Protein AF-A0A7Y4H5P2-F1 (afdb_monomer)

Foldseek 3Di:
DVVVVVVVVVVVVVVVVVVVVVVVVPPDDDCVVVCPPDDDPVRCVVPVVVPD

Secondary structure (DSSP, 8-state):
-HHHHHHHHHHHHHHHHHHHHHHHHHS---GGGT------HHHHHHHGGG--

Solvent-accessible surface area (backbone atoms only — not comparable to full-atom values): 3313 Å² total; per-residue (Å²): 112,68,69,58,52,53,49,51,51,55,51,48,55,52,51,54,53,51,50,56,51,49,54,57,72,66,52,73,89,61,62,75,83,69,53,85,71,68,85,48,74,76,52,48,69,71,57,56,76,79,74,120

Radius of gyration: 24.89 Å; Cα contacts (8 Å, |Δi|>4): 1; chains: 1; bounding box: 45×18×64 Å

Sequence (52 aa):
MLAMQLLLRRLAEIVTRWQALFDLARNPYRPELHYMRGPGPKWHAKHQEHSA

Organism: NCBI:txid2721160

pLDDT: mean 85.06, std 10.93, range [51.66, 97.56]

Mean predicted aligned error: 10.73 Å

Structure (mmCIF, N/CA/C/O backbone):
data_AF-A0A7Y4H5P2-F1
#
_entry.id   AF-A0A7Y4H5P2-F1
#
loop_
_atom_site.group_PDB
_atom_site.id
_atom_site.type_symbol
_atom_site.label_atom_id
_atom_site.label_alt_id
_atom_site.label_comp_id
_atom_site.label_asym_id
_atom_site.label_entity_id
_atom_site.label_seq_id
_atom_site.pdbx_PDB_ins_code
_atom_site.Cartn_x
_atom_site.Cartn_y
_atom_site.Cartn_z
_atom_site.occupancy
_atom_site.B_iso_or_equiv
_atom_site.auth_seq_id
_atom_site.auth_comp_id
_atom_site.auth_asym_id
_atom_site.auth_atom_id
_atom_site.pdbx_PDB_model_num
ATOM 1 N N . MET A 1 1 ? 20.458 5.840 -27.125 1.00 75.19 1 MET A N 1
ATOM 2 C CA . MET A 1 1 ? 19.557 6.623 -26.242 1.00 75.19 1 MET A CA 1
ATOM 3 C C . MET A 1 1 ? 18.195 5.955 -26.027 1.00 75.19 1 MET A C 1
ATOM 5 O O . MET A 1 1 ? 17.821 5.775 -24.879 1.00 75.19 1 MET A O 1
ATOM 9 N N . LEU A 1 2 ? 17.490 5.508 -27.075 1.00 85.38 2 LEU A N 1
ATOM 10 C CA . LEU A 1 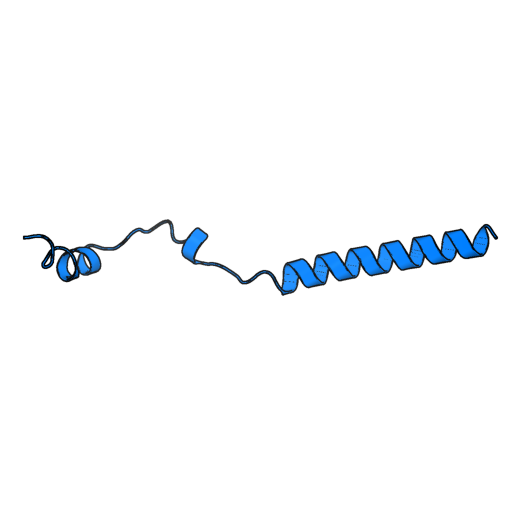2 ? 16.162 4.865 -26.968 1.00 85.38 2 LEU A CA 1
ATOM 11 C C . LEU A 1 2 ? 16.130 3.548 -26.167 1.00 85.38 2 LEU A C 1
ATOM 13 O O . LEU A 1 2 ? 15.255 3.366 -25.328 1.00 85.38 2 LEU A O 1
ATOM 17 N N . ALA A 1 3 ? 17.102 2.651 -26.366 1.00 87.62 3 ALA A N 1
ATOM 18 C CA . ALA A 1 3 ? 17.175 1.389 -25.616 1.00 87.62 3 ALA A CA 1
ATOM 19 C C . ALA A 1 3 ? 17.347 1.614 -24.101 1.00 87.62 3 ALA A C 1
ATOM 21 O O . ALA A 1 3 ? 16.707 0.952 -23.290 1.00 87.62 3 ALA A O 1
ATOM 22 N N . MET A 1 4 ? 18.151 2.615 -23.727 1.00 88.88 4 MET A N 1
ATOM 23 C CA . MET A 1 4 ? 18.330 3.032 -22.334 1.00 88.88 4 MET A CA 1
ATOM 24 C C . MET A 1 4 ? 17.028 3.595 -21.750 1.00 88.88 4 MET A C 1
ATOM 26 O O . MET A 1 4 ? 16.653 3.257 -20.635 1.00 88.88 4 MET A O 1
ATOM 30 N N . GLN A 1 5 ? 16.290 4.406 -22.513 1.00 91.12 5 GLN A N 1
ATOM 31 C CA . GLN A 1 5 ? 14.989 4.929 -22.080 1.00 91.12 5 GLN A CA 1
ATOM 32 C C . GLN A 1 5 ? 13.950 3.818 -21.890 1.00 91.12 5 GLN A C 1
ATOM 34 O O . GLN A 1 5 ? 13.164 3.872 -20.946 1.00 91.12 5 GLN A O 1
ATOM 39 N N . LEU A 1 6 ? 13.951 2.799 -22.753 1.00 93.25 6 LEU A N 1
ATOM 40 C CA . LEU A 1 6 ? 13.055 1.652 -22.619 1.00 93.25 6 LEU A CA 1
ATOM 41 C C . LEU A 1 6 ? 13.383 0.828 -21.366 1.00 93.25 6 LEU A C 1
ATOM 43 O O . LEU A 1 6 ? 12.473 0.430 -20.640 1.00 93.25 6 LEU A O 1
ATOM 47 N N . LEU A 1 7 ? 14.673 0.639 -21.078 1.00 94.12 7 LEU A N 1
ATOM 48 C CA . LEU A 1 7 ? 15.141 -0.010 -19.855 1.00 94.12 7 LEU A CA 1
ATOM 49 C C . LEU A 1 7 ? 14.713 0.769 -18.606 1.00 94.12 7 LEU A C 1
ATOM 51 O O . LEU A 1 7 ? 14.135 0.190 -17.691 1.00 94.12 7 LEU A O 1
ATOM 55 N N . LEU A 1 8 ? 14.925 2.086 -18.584 1.00 94.69 8 LEU A N 1
ATOM 56 C CA . LEU A 1 8 ? 14.516 2.934 -17.461 1.00 94.69 8 LEU A CA 1
ATOM 57 C C . LEU A 1 8 ? 12.999 2.906 -17.241 1.00 94.69 8 LEU A C 1
ATOM 59 O O . LEU A 1 8 ? 12.555 2.827 -16.099 1.00 94.69 8 LEU A O 1
ATOM 63 N N . ARG A 1 9 ? 12.197 2.895 -18.314 1.00 93.81 9 ARG A N 1
ATOM 64 C CA . ARG A 1 9 ? 10.735 2.737 -18.217 1.00 93.81 9 ARG A CA 1
ATOM 65 C C . ARG A 1 9 ? 10.344 1.392 -17.606 1.00 93.81 9 ARG A C 1
ATOM 67 O O . ARG A 1 9 ? 9.500 1.361 -16.719 1.00 93.81 9 ARG A O 1
ATOM 74 N N . ARG A 1 10 ? 10.991 0.298 -18.019 1.00 95.75 10 ARG A N 1
ATOM 75 C CA . ARG A 1 10 ? 10.762 -1.039 -17.441 1.00 95.75 10 ARG A CA 1
ATOM 76 C C . ARG A 1 10 ? 11.119 -1.094 -15.957 1.00 95.75 10 ARG 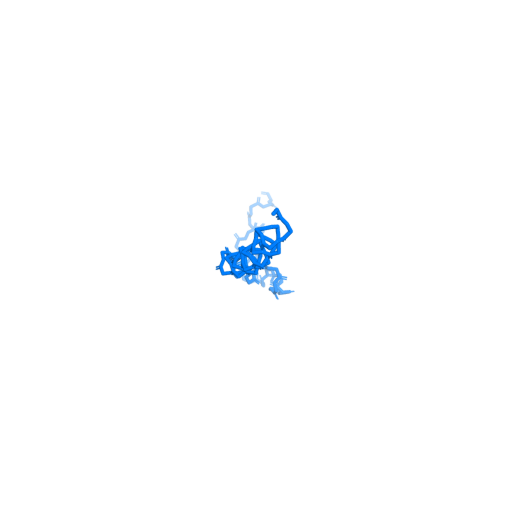A C 1
ATOM 78 O O . ARG A 1 10 ? 10.373 -1.669 -15.172 1.00 95.75 10 ARG A O 1
ATOM 85 N N . LEU A 1 11 ? 12.231 -0.479 -15.562 1.00 97.00 11 LEU A N 1
ATOM 86 C CA . LEU A 1 11 ? 12.635 -0.408 -14.157 1.00 97.00 11 LEU A CA 1
ATOM 87 C C . LEU A 1 11 ? 11.672 0.455 -13.333 1.00 97.00 11 LEU A C 1
ATOM 89 O O . LEU A 1 11 ? 11.307 0.062 -12.229 1.00 97.00 11 LEU A O 1
ATOM 93 N N . ALA A 1 12 ? 11.204 1.580 -13.878 1.00 96.25 12 ALA A N 1
ATOM 94 C CA . ALA A 1 12 ? 10.200 2.418 -13.227 1.00 96.25 12 ALA A CA 1
ATOM 95 C C . ALA A 1 12 ? 8.878 1.661 -13.012 1.00 96.25 12 ALA A C 1
ATOM 97 O O . ALA A 1 12 ? 8.345 1.686 -11.908 1.00 96.25 12 ALA A O 1
ATOM 98 N N . GLU A 1 13 ? 8.398 0.914 -14.015 1.00 96.75 13 GLU A N 1
ATOM 99 C CA . GLU A 1 13 ? 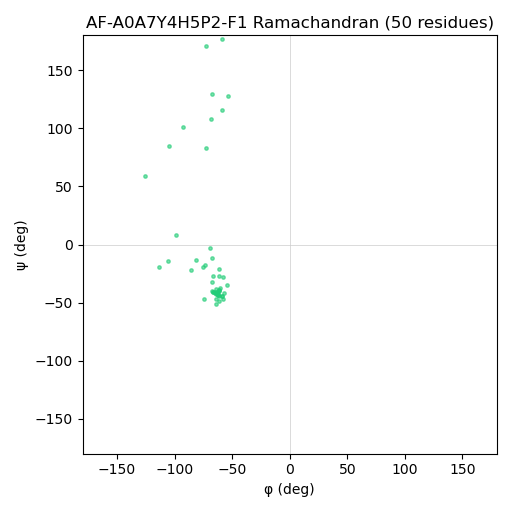7.210 0.054 -13.882 1.00 96.75 13 GLU A CA 1
ATOM 100 C C . GLU A 1 13 ? 7.364 -0.965 -12.743 1.00 96.75 13 GLU A C 1
ATOM 102 O O . GLU A 1 13 ? 6.426 -1.197 -11.977 1.00 96.75 13 GLU A O 1
ATOM 107 N N . ILE A 1 14 ? 8.552 -1.561 -12.612 1.00 97.38 14 ILE A N 1
ATOM 108 C CA . ILE A 1 14 ? 8.863 -2.494 -11.526 1.00 97.38 14 ILE A CA 1
ATOM 109 C C . ILE A 1 14 ? 8.807 -1.766 -10.179 1.00 97.38 14 ILE A C 1
ATOM 111 O O . ILE A 1 14 ? 8.096 -2.217 -9.282 1.00 97.38 14 ILE A O 1
ATOM 115 N N . VAL A 1 15 ? 9.490 -0.627 -10.037 1.00 97.44 15 VAL A N 1
ATOM 116 C CA . VAL A 1 15 ? 9.510 0.159 -8.790 1.00 97.44 15 VAL A CA 1
ATOM 117 C C . VAL A 1 15 ? 8.105 0.592 -8.373 1.00 97.44 15 VAL A C 1
ATOM 119 O O . VAL A 1 15 ? 7.745 0.418 -7.212 1.00 97.44 15 VAL A O 1
ATOM 122 N N . THR A 1 16 ? 7.281 1.081 -9.303 1.00 96.94 16 THR A N 1
ATOM 123 C CA . THR A 1 16 ? 5.901 1.496 -9.006 1.00 96.94 16 THR A CA 1
ATOM 124 C C . THR A 1 16 ? 5.052 0.331 -8.496 1.00 96.94 16 THR A C 1
ATOM 126 O O . THR A 1 16 ? 4.287 0.494 -7.547 1.00 96.94 16 THR A O 1
ATOM 129 N N . ARG A 1 17 ? 5.207 -0.869 -9.072 1.00 96.50 17 ARG A N 1
ATOM 130 C CA . ARG A 1 17 ? 4.514 -2.069 -8.573 1.00 96.50 17 ARG A CA 1
ATOM 131 C C . ARG A 1 17 ? 4.964 -2.436 -7.163 1.00 96.50 17 ARG A C 1
ATOM 133 O O . ARG A 1 17 ? 4.123 -2.746 -6.326 1.00 96.50 17 ARG A O 1
ATOM 140 N N . TRP A 1 18 ? 6.266 -2.369 -6.890 1.00 97.56 18 TRP A N 1
ATOM 141 C CA . TRP A 1 18 ? 6.797 -2.621 -5.551 1.00 97.56 18 TRP A CA 1
ATOM 142 C C . TRP A 1 18 ? 6.289 -1.602 -4.529 1.00 97.56 18 TRP A C 1
ATOM 144 O O . TRP A 1 18 ? 5.881 -2.004 -3.445 1.00 97.56 18 TRP A O 1
ATOM 154 N N . GLN A 1 19 ? 6.242 -0.314 -4.874 1.00 95.88 19 GLN A N 1
ATOM 155 C CA . GLN A 1 19 ? 5.688 0.727 -4.000 1.00 95.88 19 GLN A CA 1
ATOM 156 C C . GLN A 1 19 ? 4.230 0.441 -3.624 1.00 95.8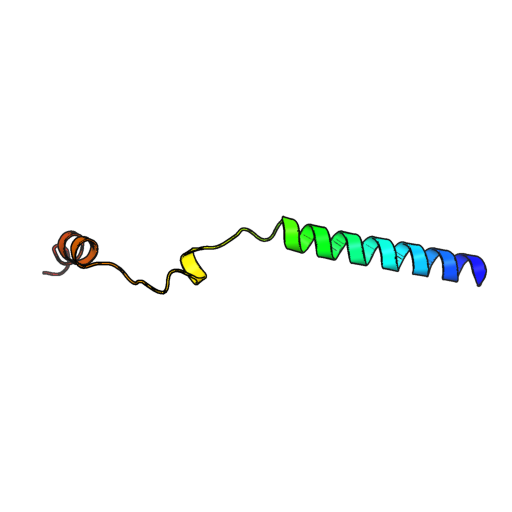8 19 GLN A C 1
ATOM 158 O O . GLN A 1 19 ? 3.907 0.441 -2.441 1.00 95.88 19 GLN A O 1
ATOM 163 N N . ALA A 1 20 ? 3.382 0.081 -4.592 1.00 93.94 20 ALA A N 1
ATOM 164 C CA . ALA A 1 20 ? 1.985 -0.261 -4.318 1.00 93.94 20 ALA A CA 1
ATOM 165 C C . ALA A 1 20 ? 1.837 -1.473 -3.375 1.00 93.94 20 ALA A C 1
ATOM 167 O O . ALA A 1 20 ? 0.958 -1.492 -2.513 1.00 93.94 20 ALA A O 1
ATOM 168 N N . LEU A 1 21 ? 2.711 -2.478 -3.508 1.00 95.06 21 LEU A N 1
ATOM 169 C CA . LEU A 1 21 ? 2.737 -3.626 -2.596 1.00 95.06 21 LEU A CA 1
ATOM 170 C C . LEU A 1 21 ? 3.171 -3.224 -1.183 1.00 95.06 21 LEU A C 1
ATOM 172 O O . LEU A 1 21 ? 2.584 -3.697 -0.211 1.00 95.06 21 LEU A O 1
ATOM 176 N N . PHE A 1 22 ? 4.166 -2.344 -1.058 1.00 95.44 22 PHE A N 1
ATOM 177 C CA . PHE A 1 22 ? 4.592 -1.816 0.238 1.00 95.44 22 PHE A CA 1
ATOM 178 C C . PHE A 1 22 ? 3.504 -0.978 0.908 1.00 95.44 22 PHE A C 1
ATOM 180 O O . PHE A 1 22 ? 3.294 -1.131 2.110 1.00 95.44 22 PHE A O 1
ATOM 187 N N . ASP A 1 23 ? 2.788 -0.147 0.155 1.00 91.25 23 ASP A N 1
ATOM 188 C CA . ASP A 1 23 ? 1.675 0.645 0.683 1.00 91.25 23 ASP A CA 1
ATOM 189 C C . ASP A 1 23 ? 0.543 -0.254 1.190 1.00 91.25 23 ASP A C 1
ATOM 191 O O . ASP A 1 23 ? 0.007 -0.026 2.276 1.00 91.25 23 ASP A O 1
ATOM 195 N N . LEU A 1 24 ? 0.227 -1.3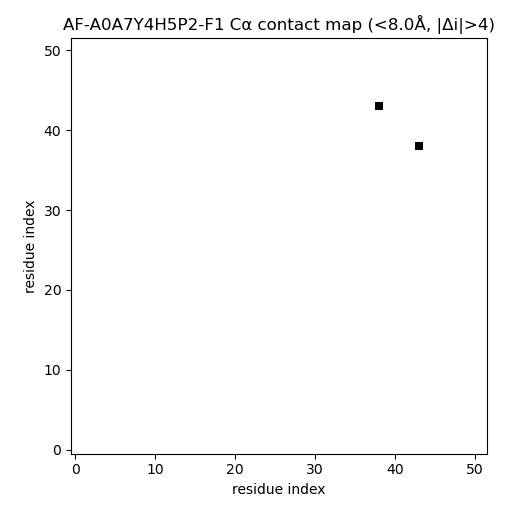27 0.457 1.00 88.81 24 LEU A N 1
ATOM 196 C CA . LEU A 1 24 ? -0.747 -2.323 0.897 1.00 88.81 24 LEU A CA 1
ATOM 197 C C . LEU A 1 24 ? -0.281 -3.058 2.160 1.00 88.81 24 LEU A C 1
ATOM 199 O O . LEU A 1 24 ? -1.050 -3.192 3.107 1.00 88.81 24 LEU A O 1
ATOM 203 N N . ALA A 1 25 ? 0.972 -3.515 2.191 1.00 90.06 25 ALA A N 1
ATOM 204 C CA . ALA A 1 25 ? 1.527 -4.254 3.325 1.00 90.06 25 ALA A CA 1
ATOM 205 C C . ALA A 1 25 ? 1.667 -3.385 4.584 1.00 90.06 25 ALA A C 1
ATOM 207 O O . ALA A 1 25 ? 1.536 -3.880 5.703 1.00 90.06 25 ALA A O 1
ATOM 208 N N . ARG A 1 26 ? 1.934 -2.086 4.408 1.00 89.69 26 ARG A N 1
ATOM 209 C CA . ARG A 1 26 ? 2.025 -1.117 5.503 1.00 89.69 26 ARG A CA 1
ATOM 210 C C . ARG A 1 26 ? 0.656 -0.617 5.957 1.00 89.69 26 ARG A C 1
ATOM 212 O O . ARG A 1 26 ? 0.588 -0.006 7.021 1.00 89.69 26 ARG A O 1
ATOM 219 N N . ASN A 1 27 ? -0.416 -0.856 5.200 1.00 82.62 27 ASN A N 1
ATOM 220 C CA . ASN A 1 27 ? -1.755 -0.451 5.599 1.00 82.62 27 ASN A CA 1
ATOM 221 C C . ASN A 1 27 ? -2.209 -1.280 6.815 1.00 82.62 27 ASN A C 1
ATOM 223 O O . ASN A 1 27 ? -2.481 -2.475 6.675 1.00 82.62 27 ASN A O 1
ATOM 227 N N . PRO A 1 28 ? -2.282 -0.687 8.020 1.00 85.25 28 PRO A N 1
ATOM 228 C CA . PRO A 1 28 ? -2.686 -1.423 9.203 1.00 85.25 28 PRO A CA 1
ATOM 229 C C . PRO A 1 28 ? -4.156 -1.808 9.057 1.00 85.25 28 PRO A C 1
ATOM 231 O O . PRO A 1 28 ? -4.999 -0.946 8.803 1.00 85.25 28 PRO A O 1
ATOM 234 N N . TYR A 1 29 ? -4.482 -3.084 9.259 1.00 81.88 29 TYR A N 1
ATOM 235 C CA . TYR A 1 29 ? -5.876 -3.497 9.367 1.00 81.88 29 TYR A CA 1
ATOM 236 C C . TYR A 1 29 ? -6.529 -2.748 10.536 1.00 81.88 29 TYR A C 1
ATOM 238 O O . TYR A 1 29 ? -6.110 -2.906 11.682 1.00 81.88 29 TYR A O 1
ATOM 246 N N . ARG A 1 30 ? -7.524 -1.9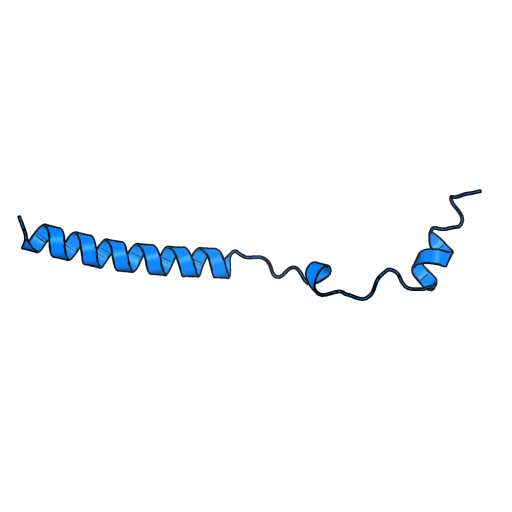04 10.232 1.00 80.62 30 ARG A N 1
ATOM 247 C CA . ARG A 1 30 ? -8.296 -1.123 11.209 1.00 80.62 30 ARG A CA 1
ATOM 248 C C . ARG A 1 30 ? -9.678 -1.737 11.392 1.00 80.62 30 ARG A C 1
ATOM 250 O O . ARG A 1 30 ? -10.626 -1.322 10.718 1.00 80.62 30 ARG A O 1
ATOM 257 N N . PRO A 1 31 ? -9.824 -2.742 12.268 1.00 79.69 31 PRO A N 1
ATOM 258 C CA . PRO A 1 31 ? -11.113 -3.375 12.493 1.00 79.69 31 PRO A CA 1
ATOM 259 C C . PRO A 1 31 ? -12.157 -2.385 13.028 1.00 79.69 31 PRO A C 1
ATOM 261 O O . PRO A 1 31 ? -13.348 -2.613 12.849 1.00 79.69 31 PRO A O 1
ATOM 264 N N . GLU A 1 32 ? -11.744 -1.261 13.622 1.00 76.69 32 GLU A N 1
ATOM 265 C CA . GLU A 1 32 ? -12.619 -0.209 14.156 1.00 76.69 32 GLU A CA 1
ATOM 266 C C . GLU A 1 32 ? -13.491 0.446 13.075 1.00 76.69 32 GLU A C 1
ATOM 268 O O . GLU A 1 32 ? -14.596 0.885 13.376 1.00 76.69 32 GLU A O 1
ATOM 273 N N . LEU A 1 33 ? -13.042 0.463 11.813 1.00 81.56 33 LEU A N 1
ATOM 274 C CA . LEU A 1 33 ? -13.851 0.927 10.674 1.00 81.56 33 LEU A CA 1
ATOM 275 C C . LEU A 1 33 ? -14.920 -0.093 10.256 1.00 81.56 33 LEU A C 1
ATOM 277 O O . LEU A 1 33 ? -15.884 0.250 9.574 1.00 81.56 33 LEU A O 1
ATOM 281 N N . HIS A 1 34 ? -14.739 -1.352 10.647 1.00 80.50 34 HIS A N 1
ATOM 282 C CA . HIS A 1 34 ? -15.604 -2.474 10.290 1.00 80.50 34 HIS A CA 1
ATOM 283 C C . HIS A 1 34 ? -16.491 -2.925 11.459 1.00 80.50 34 HIS A C 1
ATOM 285 O O . HIS A 1 34 ? -17.482 -3.629 11.252 1.00 80.50 34 HIS A O 1
ATOM 291 N N . TYR A 1 35 ? -16.189 -2.484 12.683 1.00 72.81 35 TYR A N 1
ATOM 292 C CA . TYR A 1 35 ? -17.060 -2.628 13.841 1.00 72.81 35 TYR A CA 1
ATOM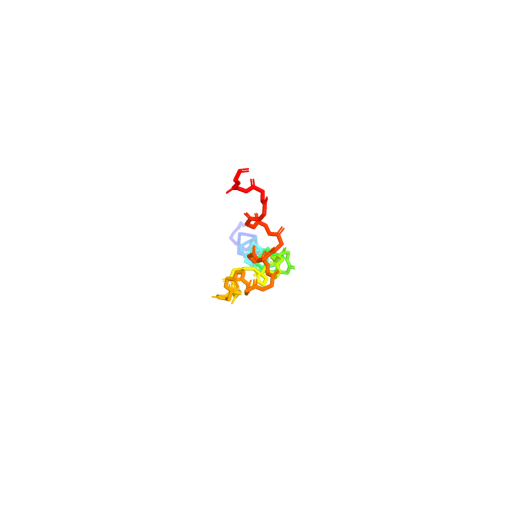 293 C C . TYR A 1 35 ? -18.249 -1.671 13.731 1.00 72.81 35 TYR A C 1
ATOM 295 O O . TYR A 1 35 ? -18.310 -0.617 14.350 1.00 72.81 35 TYR A O 1
ATOM 303 N N . MET A 1 36 ? -19.265 -2.101 12.989 1.00 74.12 36 MET A N 1
ATOM 304 C CA . MET A 1 36 ? -20.576 -1.439 12.933 1.00 74.12 36 MET A CA 1
ATOM 305 C C . MET A 1 36 ? -21.368 -1.567 14.249 1.00 74.12 36 MET A C 1
ATOM 307 O O . MET A 1 36 ? -22.469 -1.037 14.383 1.00 74.12 36 MET A O 1
ATOM 311 N N . ARG A 1 37 ? -20.839 -2.294 15.240 1.00 75.62 37 ARG A N 1
ATOM 312 C CA . ARG A 1 37 ? -21.462 -2.456 16.552 1.00 75.62 37 ARG A CA 1
ATOM 313 C C . ARG A 1 37 ? -20.914 -1.383 17.489 1.00 75.62 37 ARG A C 1
ATOM 315 O O . ARG A 1 37 ? -19.809 -1.516 18.005 1.00 75.62 37 ARG A O 1
ATOM 322 N N . GLY A 1 38 ? -21.713 -0.337 17.694 1.00 77.94 38 GLY A N 1
ATOM 323 C CA . GLY A 1 38 ? -21.463 0.692 18.699 1.00 77.94 38 GLY A CA 1
ATOM 324 C C . GLY A 1 38 ? -21.375 0.127 20.127 1.00 77.94 38 GLY A C 1
ATOM 325 O O . GLY A 1 38 ? -21.565 -1.077 20.344 1.00 77.94 38 GLY A O 1
ATOM 326 N N . PRO A 1 39 ? -21.076 0.981 21.117 1.00 81.81 39 PRO A N 1
ATOM 327 C CA . PRO A 1 39 ? -20.924 0.555 22.500 1.00 81.81 39 PRO A CA 1
ATOM 328 C C . PRO A 1 39 ? -22.148 -0.224 22.996 1.00 81.81 39 PRO A C 1
ATOM 330 O O . PRO A 1 39 ? -23.290 0.203 22.868 1.00 81.81 39 PRO A O 1
ATOM 333 N N . GLY A 1 40 ? -21.906 -1.410 23.555 1.00 83.94 40 GLY A N 1
ATOM 3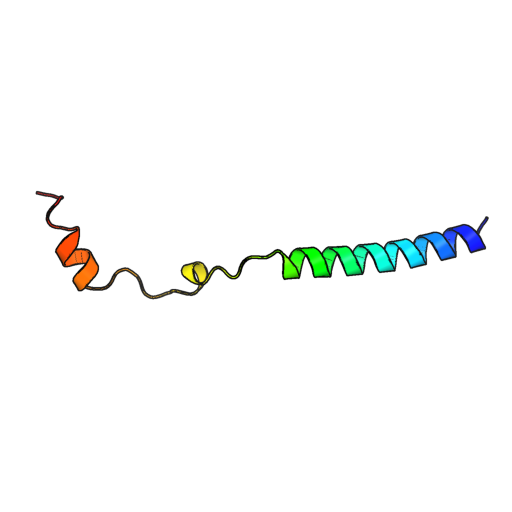34 C CA . GLY A 1 40 ? -22.977 -2.249 24.084 1.00 83.94 40 GLY A CA 1
ATOM 335 C C . GLY A 1 40 ? -23.570 -1.700 25.391 1.00 83.94 40 GLY A C 1
ATOM 336 O O . GLY A 1 40 ? -22.975 -0.833 26.032 1.00 83.94 40 GLY A O 1
ATOM 337 N N . PRO A 1 41 ? -24.684 -2.271 25.880 1.00 85.81 41 PRO A N 1
ATOM 338 C CA . PRO A 1 41 ? -25.343 -1.826 27.115 1.00 85.81 41 PRO A CA 1
ATOM 339 C C . PRO A 1 41 ? -24.413 -1.791 28.341 1.00 85.81 41 PRO A C 1
ATOM 341 O O . PRO A 1 41 ? -24.492 -0.886 29.165 1.00 85.81 41 PRO A O 1
ATOM 344 N N . LYS A 1 42 ? -23.461 -2.734 28.427 1.00 84.19 42 LYS A N 1
ATOM 345 C CA . LYS A 1 42 ? -22.443 -2.774 29.494 1.00 84.19 42 LYS A CA 1
ATOM 346 C C . LYS A 1 42 ? -21.448 -1.609 29.444 1.00 84.19 42 LYS A C 1
ATOM 348 O O . LYS A 1 42 ? -20.869 -1.277 30.472 1.00 84.19 42 LYS A O 1
ATOM 353 N N . TRP A 1 43 ? -21.212 -1.031 28.267 1.00 85.75 43 TRP A N 1
ATOM 354 C CA . TRP A 1 43 ? -20.376 0.158 28.114 1.00 85.75 43 TRP A CA 1
ATOM 355 C C . TRP A 1 43 ? -21.135 1.391 28.603 1.00 85.75 43 TRP A C 1
ATOM 357 O O . TRP A 1 43 ? -20.623 2.129 29.435 1.00 85.75 43 TRP A O 1
ATOM 367 N N . HIS A 1 44 ? -22.397 1.553 28.198 1.00 83.88 44 HIS A N 1
ATOM 368 C CA . HIS A 1 44 ? -23.229 2.665 28.665 1.00 83.88 44 HIS A CA 1
ATOM 369 C C . HIS A 1 44 ? -23.399 2.670 30.188 1.00 83.88 44 HIS A C 1
ATOM 371 O O . HIS A 1 44 ? -23.164 3.703 30.805 1.00 83.88 44 HIS A O 1
ATOM 377 N N . ALA A 1 45 ? -23.666 1.514 30.802 1.00 88.25 45 ALA A N 1
ATOM 378 C CA . ALA A 1 45 ? -23.798 1.400 32.257 1.00 88.25 45 ALA A CA 1
ATOM 379 C C . ALA A 1 45 ? -22.548 1.855 33.039 1.00 88.25 45 ALA A C 1
ATOM 381 O O . ALA A 1 45 ? -22.673 2.308 34.166 1.00 88.25 45 ALA A O 1
ATOM 382 N N . LYS A 1 46 ? -21.341 1.763 32.461 1.00 82.00 46 LYS A N 1
ATOM 383 C CA . LYS A 1 46 ? -20.100 2.218 33.118 1.00 82.00 46 LYS A CA 1
ATOM 384 C C . LYS A 1 46 ? -19.795 3.704 32.917 1.00 82.00 46 LYS A C 1
ATOM 386 O O . LYS A 1 46 ? -19.012 4.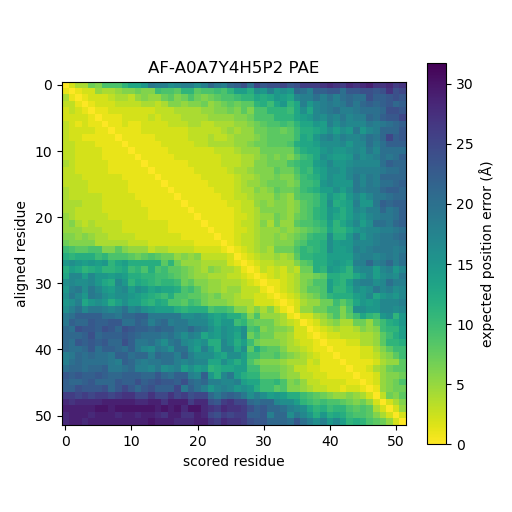261 33.675 1.00 82.00 46 LYS A O 1
ATOM 391 N N . HIS A 1 47 ? -20.344 4.318 31.871 1.00 82.25 47 HIS A N 1
ATOM 392 C CA . HIS A 1 47 ? -19.968 5.667 31.435 1.00 82.25 47 HIS A CA 1
ATOM 393 C C . HIS A 1 47 ? -21.090 6.702 31.612 1.00 82.25 47 HIS A C 1
ATOM 395 O O . HIS A 1 47 ? -20.802 7.892 31.672 1.00 82.25 47 HIS A O 1
ATOM 401 N N . GLN A 1 48 ? -22.351 6.275 31.735 1.00 71.38 48 GLN A N 1
ATOM 402 C CA . GLN A 1 48 ? -23.486 7.159 32.034 1.00 71.38 48 GLN A CA 1
ATOM 403 C C . GLN A 1 48 ? -23.509 7.637 33.493 1.00 71.38 48 GLN A C 1
ATOM 405 O O . GLN A 1 48 ? -24.120 8.658 33.779 1.00 71.38 48 GLN A O 1
ATOM 410 N N . GLU A 1 49 ? -22.784 6.971 34.397 1.00 63.50 49 GLU A N 1
ATOM 411 C CA . GLU A 1 49 ? -22.648 7.389 35.803 1.00 63.50 49 GLU A CA 1
ATOM 412 C C . GLU A 1 49 ? -21.856 8.701 35.973 1.00 63.50 49 GLU A C 1
ATOM 414 O O . GLU A 1 49 ? -21.857 9.286 37.047 1.00 63.50 49 GLU A O 1
ATOM 419 N N . HIS A 1 50 ? -21.186 9.186 34.919 1.00 58.94 50 HIS A N 1
ATOM 420 C CA . HIS A 1 50 ? -20.395 10.424 34.948 1.00 58.94 50 HIS A CA 1
ATOM 421 C C . HIS A 1 50 ? -21.139 11.644 34.374 1.00 58.94 50 HIS A C 1
ATOM 423 O O . HIS A 1 50 ? -20.535 12.687 34.136 1.00 58.94 50 HIS A O 1
ATOM 429 N N . SER A 1 51 ? -22.433 11.509 34.079 1.00 54.84 51 SER A N 1
ATOM 430 C CA . SER A 1 51 ? -23.284 12.575 33.536 1.00 54.84 51 SER A CA 1
ATOM 431 C C . SER A 1 51 ? -24.523 12.764 34.411 1.00 54.84 51 SER A C 1
ATOM 433 O O . SER A 1 51 ? -25.647 12.591 33.946 1.00 54.84 51 SER A O 1
ATOM 435 N N . ALA A 1 52 ? -24.305 13.080 35.685 1.00 51.66 52 ALA A N 1
ATOM 436 C CA . ALA A 1 52 ? -25.300 13.622 36.604 1.00 51.66 52 ALA A CA 1
ATOM 437 C C . ALA A 1 52 ? -24.596 14.527 37.619 1.00 51.66 52 ALA A C 1
ATOM 439 O O . ALA A 1 52 ? -23.505 14.130 38.086 1.00 51.66 52 ALA A O 1
#